Protein AF-A0A8D8KM81-F1 (afdb_monomer)

Mean predicted aligned error: 7.76 Å

Structure (mmCIF, N/CA/C/O backbone):
data_AF-A0A8D8KM81-F1
#
_entry.id   AF-A0A8D8KM81-F1
#
loop_
_atom_site.group_PDB
_atom_site.id
_atom_site.type_symbol
_atom_site.label_atom_id
_atom_site.label_alt_id
_atom_site.label_comp_id
_atom_site.label_asym_id
_atom_site.label_entity_id
_atom_site.label_seq_id
_atom_site.pdbx_PDB_ins_code
_atom_site.Cartn_x
_atom_site.Cartn_y
_atom_site.Cartn_z
_atom_site.occupancy
_atom_site.B_iso_or_equiv
_atom_site.auth_seq_id
_atom_site.auth_comp_id
_atom_site.auth_asym_id
_atom_site.auth_atom_id
_atom_site.pdbx_PDB_model_num
ATOM 1 N N . LEU A 1 1 ? -0.948 5.692 5.728 1.00 90.38 1 LEU A N 1
ATOM 2 C CA . LEU A 1 1 ? -1.398 6.519 4.587 1.00 90.38 1 LEU A CA 1
ATOM 3 C C . LEU A 1 1 ? -0.299 7.465 4.118 1.00 90.38 1 LEU A C 1
ATOM 5 O O . LEU A 1 1 ? 0.232 7.207 3.053 1.00 90.38 1 LEU A O 1
ATOM 9 N N . LEU A 1 2 ? 0.111 8.465 4.914 1.00 93.81 2 LEU A N 1
ATOM 10 C CA . LEU A 1 2 ? 1.137 9.444 4.509 1.00 93.81 2 LEU A CA 1
ATOM 11 C C . LEU A 1 2 ? 2.434 8.795 4.001 1.00 93.81 2 LEU A C 1
ATOM 13 O O . LEU A 1 2 ? 2.865 9.081 2.894 1.00 93.81 2 LEU A O 1
ATOM 17 N N . LEU A 1 3 ? 3.004 7.860 4.769 1.00 92.62 3 LEU A N 1
ATOM 18 C CA . LEU A 1 3 ? 4.201 7.124 4.347 1.00 92.62 3 LEU A CA 1
ATOM 19 C C . LEU A 1 3 ? 3.994 6.374 3.023 1.00 92.62 3 LEU A C 1
ATOM 21 O O . LEU A 1 3 ? 4.859 6.405 2.161 1.00 92.62 3 LEU A O 1
ATOM 25 N N . GLY A 1 4 ? 2.829 5.749 2.839 1.00 92.19 4 GLY A N 1
ATOM 26 C CA . GLY A 1 4 ? 2.498 5.053 1.597 1.00 92.19 4 GLY A CA 1
ATOM 27 C C . GLY A 1 4 ? 2.343 6.003 0.406 1.00 92.19 4 GLY A C 1
ATOM 28 O O . GLY A 1 4 ? 2.796 5.678 -0.683 1.00 92.19 4 GLY A O 1
ATOM 29 N N . ALA A 1 5 ? 1.787 7.200 0.618 1.00 93.69 5 ALA A N 1
ATOM 30 C CA . ALA A 1 5 ? 1.703 8.237 -0.408 1.00 93.69 5 ALA A CA 1
ATOM 31 C C . ALA A 1 5 ? 3.091 8.778 -0.792 1.00 93.69 5 ALA A C 1
ATOM 33 O O . ALA A 1 5 ? 3.371 8.946 -1.974 1.00 93.69 5 ALA A O 1
ATOM 34 N N . ILE A 1 6 ? 3.980 8.984 0.187 1.00 94.81 6 ILE A N 1
ATOM 35 C CA . ILE A 1 6 ? 5.376 9.379 -0.061 1.00 94.81 6 ILE A CA 1
ATOM 36 C C . ILE A 1 6 ? 6.101 8.292 -0.865 1.00 94.81 6 ILE A C 1
ATOM 38 O O . ILE A 1 6 ? 6.744 8.601 -1.862 1.00 94.81 6 ILE A O 1
ATOM 42 N N . VAL A 1 7 ? 5.960 7.019 -0.482 1.00 92.94 7 VAL A N 1
ATOM 43 C CA . VAL A 1 7 ? 6.537 5.890 -1.231 1.00 92.94 7 VAL A CA 1
ATOM 44 C C . VAL A 1 7 ? 5.973 5.823 -2.651 1.00 92.94 7 VAL A C 1
ATOM 46 O O . VAL A 1 7 ? 6.740 5.671 -3.596 1.00 92.94 7 VAL A O 1
ATOM 49 N N . GLY A 1 8 ? 4.662 6.007 -2.825 1.00 91.81 8 GLY A N 1
ATOM 50 C CA . GLY A 1 8 ? 4.038 6.086 -4.147 1.00 91.81 8 GLY A CA 1
ATOM 51 C C . GLY A 1 8 ? 4.607 7.226 -4.998 1.00 91.81 8 GLY A C 1
ATOM 52 O O . GLY A 1 8 ? 4.953 7.015 -6.155 1.00 91.81 8 GLY A O 1
ATOM 53 N N . ALA A 1 9 ? 4.799 8.414 -4.421 1.00 91.50 9 ALA A N 1
ATOM 54 C CA . ALA A 1 9 ? 5.424 9.538 -5.118 1.00 91.50 9 ALA A CA 1
ATOM 55 C C . ALA A 1 9 ? 6.878 9.237 -5.525 1.00 91.50 9 ALA A C 1
ATOM 57 O O . ALA A 1 9 ? 7.289 9.577 -6.632 1.00 91.50 9 ALA A O 1
ATOM 58 N N . ILE A 1 10 ? 7.643 8.54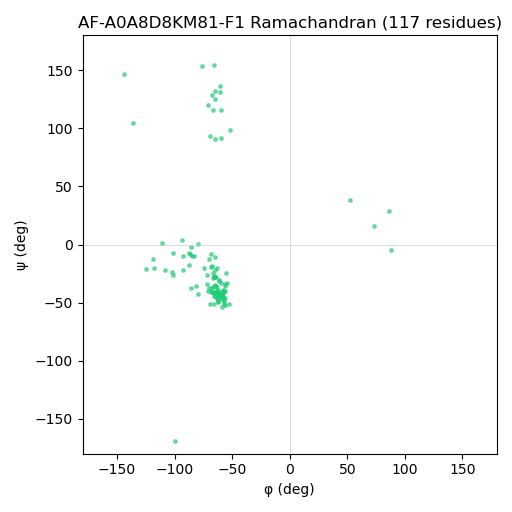6 -4.672 1.00 91.56 10 ILE A N 1
ATOM 59 C CA . ILE A 1 10 ? 9.007 8.095 -4.994 1.00 91.56 10 ILE A CA 1
ATOM 60 C C . ILE A 1 10 ? 8.995 7.102 -6.167 1.00 91.56 10 ILE A C 1
ATOM 62 O O . ILE A 1 10 ? 9.882 7.154 -7.015 1.00 91.56 10 ILE A O 1
ATOM 66 N N . MET A 1 11 ? 7.982 6.237 -6.268 1.00 88.56 11 MET A N 1
ATOM 67 C CA . MET A 1 11 ? 7.852 5.268 -7.367 1.00 88.56 11 MET A CA 1
ATOM 68 C C . MET A 1 11 ? 7.587 5.897 -8.740 1.00 88.56 11 MET A C 1
ATOM 70 O O . MET A 1 11 ? 7.835 5.259 -9.760 1.00 88.56 11 MET A O 1
ATOM 74 N N . LEU A 1 12 ? 7.133 7.149 -8.781 1.00 88.56 12 LEU A N 1
ATOM 75 C CA . LEU A 1 12 ? 6.971 7.924 -10.014 1.00 88.56 12 LEU A CA 1
ATOM 76 C C . LEU A 1 12 ? 8.261 8.629 -10.455 1.00 88.56 12 LEU A C 1
ATOM 78 O O . LEU A 1 12 ? 8.307 9.176 -11.556 1.00 88.56 12 LEU A O 1
ATOM 82 N N . ALA A 1 13 ? 9.305 8.644 -9.621 1.00 88.44 13 ALA A N 1
ATOM 83 C CA . ALA A 1 13 ? 10.544 9.327 -9.956 1.00 88.44 13 ALA A CA 1
ATOM 84 C C . ALA A 1 13 ? 11.228 8.653 -11.165 1.00 88.44 13 ALA A C 1
ATOM 86 O O . ALA A 1 13 ? 11.426 7.434 -11.158 1.00 88.44 13 ALA A O 1
ATOM 87 N N . PRO A 1 14 ? 11.663 9.424 -12.181 1.00 82.50 14 PRO A N 1
ATOM 88 C CA . PRO A 1 14 ? 12.247 8.865 -13.402 1.00 82.50 14 PRO A CA 1
ATOM 89 C C . PRO A 1 14 ? 13.525 8.060 -13.127 1.00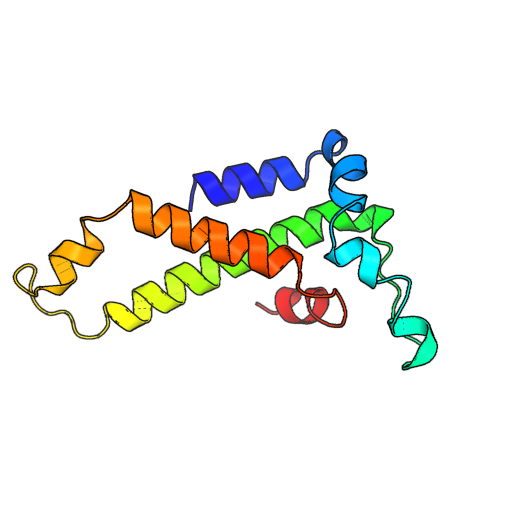 82.50 14 PRO A C 1
ATOM 91 O O . PRO A 1 14 ? 13.764 7.046 -13.770 1.00 82.50 14 PRO A O 1
ATOM 94 N N . GLY A 1 15 ? 14.300 8.438 -12.103 1.00 83.44 15 GLY A N 1
ATOM 95 C CA . GLY A 1 15 ? 15.515 7.717 -11.703 1.00 83.44 15 GLY A CA 1
ATOM 96 C C . GLY A 1 15 ? 15.283 6.324 -11.101 1.00 83.44 15 GLY A C 1
ATOM 97 O O . GLY A 1 15 ? 16.251 5.603 -10.874 1.00 83.44 15 GLY A O 1
ATOM 98 N N . LEU A 1 16 ? 14.033 5.931 -10.825 1.00 83.56 16 LEU A N 1
ATOM 99 C CA . LEU A 1 16 ? 13.707 4.614 -10.270 1.00 83.56 16 LEU A CA 1
ATOM 100 C C . LEU A 1 16 ? 13.188 3.627 -11.328 1.00 83.56 16 LEU A C 1
ATOM 102 O O . LEU A 1 16 ? 13.035 2.443 -11.032 1.00 83.56 16 LEU A O 1
ATOM 106 N N . GLN A 1 17 ? 12.952 4.077 -12.563 1.00 81.38 17 GLN A N 1
ATOM 107 C CA . GLN A 1 17 ? 12.365 3.249 -13.623 1.00 81.38 17 GLN A CA 1
ATOM 108 C C . GLN A 1 17 ? 13.214 2.004 -13.927 1.00 81.38 17 GLN A C 1
ATOM 110 O O . GLN A 1 17 ? 12.675 0.900 -13.951 1.00 81.38 17 GLN A O 1
ATOM 115 N N . ASP A 1 18 ? 14.540 2.141 -14.019 1.00 81.25 18 ASP A N 1
ATOM 116 C CA . ASP A 1 18 ? 15.459 1.021 -14.293 1.00 81.25 18 ASP A CA 1
ATOM 117 C C . ASP A 1 18 ? 15.486 -0.044 -13.183 1.00 81.25 18 ASP A C 1
ATOM 119 O O . ASP A 1 18 ? 15.793 -1.220 -13.420 1.00 81.25 18 ASP A O 1
ATOM 123 N N . PHE A 1 19 ? 15.208 0.357 -11.939 1.00 80.81 19 PHE A N 1
ATOM 124 C CA . PHE A 1 19 ? 15.071 -0.566 -10.811 1.00 80.81 19 PHE A CA 1
ATOM 125 C C . PHE A 1 19 ? 13.700 -1.229 -10.811 1.00 80.81 19 PHE A C 1
ATOM 127 O O . PHE A 1 19 ? 13.604 -2.440 -10.610 1.00 80.81 19 PHE A O 1
ATOM 134 N N . LEU A 1 20 ? 12.650 -0.454 -11.077 1.00 79.50 20 LEU A N 1
ATOM 135 C CA . LEU A 1 20 ? 11.284 -0.955 -11.124 1.00 79.50 20 LEU A CA 1
ATOM 136 C C . LEU A 1 20 ? 11.064 -1.926 -12.283 1.00 79.50 20 LEU A C 1
ATOM 138 O O . LEU A 1 20 ? 10.274 -2.840 -12.132 1.00 79.50 20 LEU A O 1
ATOM 142 N N . GLN A 1 21 ? 11.779 -1.823 -13.401 1.00 77.69 21 GLN A N 1
ATOM 143 C CA . GLN A 1 21 ? 11.667 -2.803 -14.492 1.00 77.69 21 GLN A CA 1
ATOM 144 C C . GLN A 1 21 ? 12.108 -4.223 -14.090 1.00 77.69 21 GLN A C 1
ATOM 146 O O . GLN A 1 21 ? 11.716 -5.197 -14.725 1.00 77.69 21 GLN A O 1
ATOM 151 N N . LYS A 1 22 ? 12.898 -4.373 -13.018 1.00 80.25 22 LYS A N 1
ATOM 152 C CA . LYS A 1 22 ? 13.408 -5.677 -12.553 1.00 80.25 22 LYS A CA 1
ATOM 153 C C . LYS A 1 22 ? 12.444 -6.426 -11.628 1.00 80.25 22 LYS A C 1
ATOM 155 O O . LYS A 1 22 ? 12.758 -7.520 -11.165 1.00 80.25 22 LYS A O 1
ATOM 160 N N . VAL A 1 23 ? 11.294 -5.841 -11.308 1.00 80.06 23 VAL A N 1
ATOM 161 C CA . VAL A 1 23 ? 10.313 -6.423 -10.381 1.00 80.06 23 VAL A CA 1
ATOM 162 C C . VAL A 1 23 ? 9.506 -7.563 -11.025 1.00 80.06 23 VAL A C 1
ATOM 164 O O . VAL A 1 23 ? 9.295 -7.575 -12.242 1.00 80.06 23 VAL A O 1
ATOM 167 N N . PRO A 1 24 ? 8.990 -8.509 -10.217 1.00 74.50 24 PRO A N 1
ATOM 168 C CA . PRO A 1 24 ? 8.336 -9.718 -10.722 1.00 74.50 24 PRO A CA 1
ATOM 169 C C . PRO A 1 24 ? 7.109 -9.465 -11.612 1.00 74.50 24 PRO A C 1
ATOM 171 O O . PRO A 1 24 ? 6.907 -10.211 -12.569 1.00 74.50 24 PRO A O 1
ATOM 174 N N . PHE A 1 25 ? 6.322 -8.407 -11.373 1.00 74.62 25 PHE A N 1
ATOM 175 C CA . PHE A 1 25 ? 5.175 -8.096 -12.238 1.00 74.62 25 PHE A CA 1
ATOM 176 C C . PHE A 1 25 ? 5.573 -7.681 -13.662 1.00 74.62 25 PHE A C 1
ATOM 178 O O . PHE A 1 25 ? 4.772 -7.836 -14.575 1.00 74.62 25 PHE A O 1
ATOM 185 N N . CYS A 1 26 ? 6.789 -7.164 -13.860 1.00 74.19 26 CYS A N 1
ATOM 186 C CA . CYS A 1 26 ? 7.304 -6.774 -1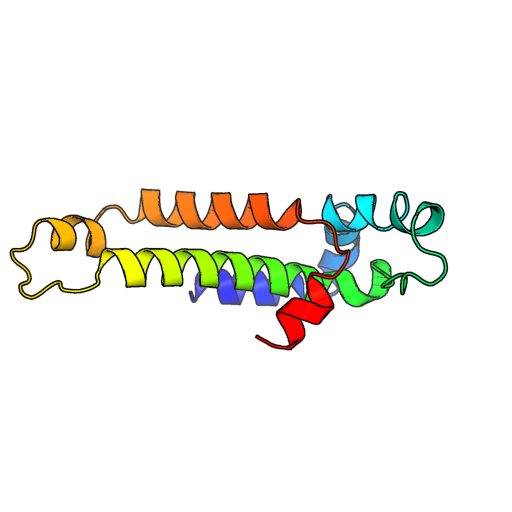5.171 1.00 74.19 26 CYS A CA 1
ATOM 187 C C . CYS A 1 26 ? 7.933 -7.972 -15.899 1.00 74.19 26 CYS A C 1
ATOM 189 O O . CYS A 1 26 ? 7.752 -8.140 -17.102 1.00 74.19 26 CYS A O 1
ATOM 191 N N . ALA A 1 27 ? 8.609 -8.852 -15.151 1.00 67.69 27 ALA A N 1
ATOM 192 C CA . ALA A 1 27 ? 9.248 -10.057 -15.680 1.00 67.69 27 ALA A CA 1
ATOM 193 C C . ALA A 1 27 ? 8.251 -11.091 -16.238 1.00 67.69 27 ALA A C 1
ATOM 195 O O . ALA A 1 27 ? 8.601 -11.856 -17.133 1.00 67.69 27 ALA A O 1
ATOM 196 N N . ASN A 1 28 ? 7.020 -11.123 -15.715 1.00 59.22 28 ASN A N 1
ATOM 197 C CA . ASN A 1 28 ? 6.007 -12.108 -16.106 1.00 59.22 28 ASN A CA 1
ATOM 198 C C . ASN A 1 28 ? 5.083 -11.633 -17.249 1.00 59.22 28 ASN A C 1
ATOM 200 O O . ASN A 1 28 ? 4.323 -12.429 -17.805 1.00 59.22 28 ASN A O 1
ATOM 204 N N . SER A 1 29 ? 5.151 -10.348 -17.621 1.00 55.16 29 SER A N 1
ATOM 205 C CA . SER A 1 29 ? 4.374 -9.774 -18.731 1.00 55.16 29 SER A CA 1
ATOM 206 C C . SER A 1 29 ? 4.877 -10.234 -20.102 1.00 55.16 29 SER A C 1
ATOM 208 O O . SER A 1 29 ? 4.101 -10.303 -21.051 1.00 55.16 29 SER A O 1
ATOM 210 N N . THR A 1 30 ? 6.157 -10.599 -20.211 1.00 51.12 30 THR A N 1
ATOM 211 C CA . THR A 1 30 ? 6.807 -10.942 -21.486 1.00 51.12 30 THR A CA 1
ATOM 212 C C . THR A 1 30 ? 6.662 -12.414 -21.881 1.00 51.12 30 THR A C 1
ATOM 214 O O . THR A 1 30 ? 6.878 -12.756 -23.039 1.00 51.12 30 THR A O 1
ATOM 217 N N . SER A 1 31 ? 6.312 -13.303 -20.948 1.00 49.06 31 SER A N 1
ATOM 218 C CA . SER A 1 31 ? 6.522 -14.753 -21.112 1.00 49.06 31 SER A CA 1
ATOM 219 C C . SER A 1 31 ? 5.261 -15.619 -21.088 1.00 49.06 31 SER A C 1
ATOM 221 O O . SER A 1 31 ? 5.340 -16.771 -21.505 1.00 49.06 31 SER A O 1
ATOM 223 N N . THR A 1 32 ? 4.093 -15.102 -20.685 1.00 46.88 32 THR A N 1
ATOM 224 C CA . THR A 1 32 ? 2.887 -15.955 -20.550 1.00 46.88 32 THR A CA 1
ATOM 225 C C . THR A 1 32 ? 1.668 -15.475 -21.345 1.00 46.88 32 THR A C 1
ATOM 227 O O . THR A 1 32 ? 0.798 -16.276 -21.680 1.00 46.88 32 THR A O 1
ATOM 230 N N . ALA A 1 33 ? 1.602 -14.192 -21.715 1.00 47.47 33 ALA A N 1
ATOM 231 C CA . ALA A 1 33 ? 0.443 -13.635 -22.420 1.00 47.47 33 ALA A CA 1
ATOM 232 C C . ALA A 1 33 ? 0.455 -13.925 -23.935 1.00 47.47 33 ALA A C 1
ATOM 234 O O . ALA A 1 33 ? -0.583 -14.245 -24.508 1.00 47.47 33 ALA A O 1
ATOM 235 N N . GLY A 1 34 ? 1.638 -13.938 -24.563 1.00 44.66 34 GLY A N 1
ATOM 236 C CA . GLY A 1 34 ? 1.781 -14.169 -26.007 1.00 44.66 34 GLY A CA 1
ATOM 237 C C . GLY A 1 34 ? 1.469 -15.594 -26.484 1.00 44.66 34 GLY A C 1
ATOM 238 O O . GLY A 1 34 ? 1.344 -15.808 -27.686 1.00 44.66 34 GLY A O 1
ATOM 239 N N . HIS A 1 35 ? 1.335 -16.571 -25.577 1.00 45.50 35 HIS A N 1
ATOM 240 C CA . HIS A 1 35 ? 1.030 -17.959 -25.951 1.00 45.50 35 HIS A CA 1
ATOM 241 C C . HIS A 1 35 ? -0.438 -18.355 -25.732 1.00 45.50 35 HIS A C 1
ATOM 243 O O . HIS A 1 35 ? -0.920 -19.272 -26.391 1.00 45.50 35 HIS A O 1
ATOM 249 N N . LEU A 1 36 ? -1.162 -17.671 -24.839 1.00 51.78 36 LEU A N 1
ATOM 250 C CA . LEU A 1 36 ? -2.535 -18.043 -24.475 1.00 51.78 36 LEU A CA 1
ATOM 251 C C . LEU A 1 36 ? -3.598 -17.086 -25.026 1.00 51.78 36 LEU A C 1
ATOM 253 O O . LEU A 1 36 ? -4.748 -17.497 -25.167 1.00 51.78 36 LEU A O 1
ATOM 257 N N . ILE A 1 37 ? -3.243 -15.837 -25.356 1.00 52.56 37 ILE A N 1
ATOM 258 C CA . ILE A 1 37 ? -4.188 -14.853 -25.897 1.00 52.56 37 ILE A CA 1
ATOM 259 C C . ILE A 1 37 ? -3.528 -14.109 -27.069 1.00 52.56 37 ILE A C 1
ATOM 261 O O . ILE A 1 37 ? -2.697 -13.227 -26.844 1.00 52.56 37 ILE A O 1
ATOM 265 N N . PRO A 1 38 ? -3.887 -14.416 -28.331 1.00 41.66 38 PRO A N 1
ATOM 266 C CA . PRO A 1 38 ? -3.531 -13.537 -29.434 1.00 41.66 38 PRO A CA 1
ATOM 267 C C . PRO A 1 38 ? -4.282 -12.216 -29.200 1.00 41.66 38 PRO A C 1
ATOM 269 O O . PRO A 1 38 ? -5.500 -12.237 -29.028 1.00 41.66 38 PRO A O 1
ATOM 272 N N . ASN A 1 39 ? -3.560 -11.091 -29.165 1.00 46.19 39 ASN A N 1
ATOM 273 C CA . ASN A 1 39 ? -4.033 -9.735 -28.814 1.00 46.19 39 ASN A CA 1
ATOM 274 C C . ASN A 1 39 ? -4.046 -9.362 -27.317 1.00 46.19 39 ASN A C 1
ATOM 276 O O . ASN A 1 39 ? -4.854 -8.533 -26.906 1.00 46.19 39 ASN A O 1
ATOM 280 N N . SER A 1 40 ? -3.167 -9.917 -26.476 1.00 47.72 40 SER A N 1
ATOM 281 C CA . SER A 1 40 ? -2.911 -9.268 -25.184 1.00 47.72 40 SER A CA 1
ATOM 282 C C . SER A 1 40 ? -2.216 -7.929 -25.431 1.00 47.72 40 SER A C 1
ATOM 284 O O . SER A 1 40 ? -1.092 -7.933 -25.934 1.00 47.72 40 SER A O 1
ATOM 286 N N . ASP A 1 41 ? -2.865 -6.817 -25.081 1.00 48.06 41 ASP A N 1
ATOM 287 C CA . ASP A 1 41 ? -2.241 -5.496 -25.009 1.00 48.06 41 ASP A CA 1
ATOM 288 C C . ASP A 1 41 ? -0.988 -5.603 -24.135 1.00 48.06 41 ASP A C 1
ATOM 290 O O . ASP A 1 41 ? -1.049 -5.663 -22.904 1.00 48.06 41 ASP A O 1
ATOM 294 N N . THR A 1 42 ? 0.168 -5.724 -24.781 1.00 52.22 42 THR A N 1
ATOM 295 C CA . THR A 1 42 ? 1.460 -5.741 -24.114 1.00 52.22 42 THR A CA 1
ATOM 296 C C . THR A 1 42 ? 1.671 -4.340 -23.574 1.00 52.22 42 THR A C 1
ATOM 298 O O . THR A 1 42 ? 2.118 -3.454 -24.298 1.00 52.22 42 THR A O 1
ATOM 301 N N . ILE A 1 43 ? 1.289 -4.106 -22.317 1.00 55.56 43 ILE A N 1
ATOM 302 C CA . ILE A 1 43 ? 1.621 -2.853 -21.647 1.00 55.56 43 ILE A CA 1
ATOM 303 C C . ILE A 1 43 ? 3.143 -2.770 -21.634 1.00 55.56 43 ILE A C 1
ATOM 305 O O . ILE A 1 43 ? 3.805 -3.608 -21.015 1.00 55.56 43 ILE A O 1
ATOM 309 N N . ASP A 1 44 ? 3.683 -1.766 -22.326 1.00 61.59 44 ASP A N 1
ATOM 310 C CA . ASP A 1 44 ? 5.104 -1.448 -22.324 1.00 61.59 44 ASP A CA 1
ATOM 311 C C . ASP A 1 44 ? 5.527 -1.128 -20.894 1.00 61.59 44 ASP A C 1
ATOM 313 O O . ASP A 1 44 ? 5.448 0.009 -20.413 1.00 61.59 44 ASP A O 1
ATOM 317 N N . CYS A 1 45 ? 5.978 -2.167 -20.189 1.00 69.19 45 CYS A N 1
ATOM 318 C CA . CYS A 1 45 ? 6.425 -2.050 -18.814 1.00 69.19 45 CYS A CA 1
ATOM 319 C C . CYS A 1 45 ? 7.511 -0.970 -18.710 1.00 69.19 45 CYS A C 1
ATOM 321 O O . CYS A 1 45 ? 7.524 -0.205 -17.756 1.00 69.19 45 CYS A O 1
ATOM 323 N N . SER A 1 46 ? 8.338 -0.800 -19.747 1.00 66.00 46 SER A N 1
ATOM 324 C CA . SER A 1 46 ? 9.362 0.245 -19.800 1.00 66.00 46 SER A CA 1
ATOM 325 C C . SER A 1 46 ? 8.823 1.670 -19.614 1.00 66.00 46 SER A C 1
ATOM 327 O O . SER A 1 46 ? 9.522 2.492 -19.025 1.00 66.00 46 SER A O 1
ATOM 329 N N . SER A 1 47 ? 7.611 1.977 -20.083 1.00 66.56 47 SER A N 1
ATOM 330 C CA . SER A 1 47 ? 7.047 3.335 -20.036 1.00 66.56 47 SER A CA 1
ATOM 331 C C . SER A 1 47 ? 6.039 3.536 -18.902 1.00 66.56 47 SER A C 1
ATOM 333 O O . SER A 1 47 ? 5.888 4.657 -18.419 1.00 66.56 47 SER A O 1
ATOM 335 N N . ALA A 1 48 ? 5.375 2.472 -18.437 1.00 73.94 48 ALA A N 1
ATOM 336 C CA . ALA A 1 48 ? 4.288 2.563 -17.454 1.00 73.94 48 ALA A CA 1
ATOM 337 C C . ALA A 1 48 ? 4.618 1.996 -16.057 1.00 73.94 48 ALA A C 1
ATOM 339 O O . ALA A 1 48 ? 3.766 2.046 -15.166 1.00 73.94 48 ALA A O 1
ATOM 340 N N . VAL A 1 49 ? 5.838 1.490 -15.818 1.00 84.19 49 VAL A N 1
ATOM 341 C CA . VAL A 1 49 ? 6.192 0.791 -14.563 1.00 84.19 49 VAL A CA 1
ATOM 342 C C . VAL A 1 49 ? 5.939 1.615 -13.295 1.00 84.19 49 VAL A C 1
ATOM 344 O O . VAL A 1 49 ? 5.524 1.061 -12.279 1.00 84.19 49 VAL A O 1
ATOM 347 N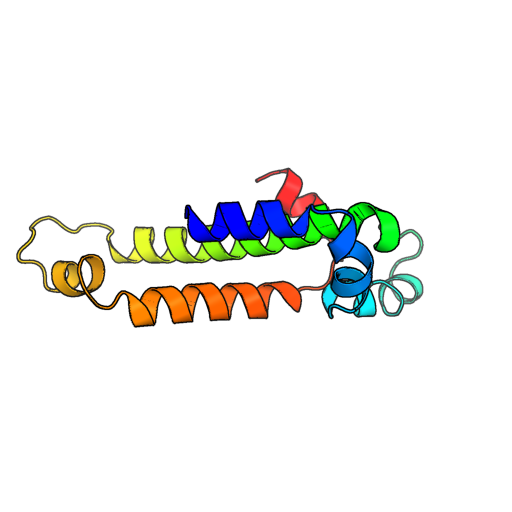 N . GLY A 1 50 ? 6.151 2.935 -13.345 1.00 84.94 50 GLY A N 1
ATOM 348 C CA . GLY A 1 50 ? 5.969 3.824 -12.193 1.00 84.94 50 GLY A CA 1
ATOM 349 C C . GLY A 1 50 ? 4.508 3.906 -11.750 1.00 84.94 50 GLY A C 1
ATOM 350 O O . GLY A 1 50 ? 4.195 3.638 -10.591 1.00 84.94 50 GLY A O 1
ATOM 351 N N . TYR A 1 51 ? 3.596 4.186 -12.686 1.00 86.50 51 TYR A N 1
ATOM 352 C CA . TYR A 1 51 ? 2.150 4.180 -12.426 1.00 86.50 51 TYR A CA 1
ATOM 353 C C . TYR A 1 51 ? 1.686 2.825 -11.904 1.00 86.50 51 TYR A C 1
ATOM 355 O O . TYR A 1 51 ? 0.904 2.733 -10.956 1.00 86.50 51 TYR A O 1
ATOM 363 N N . LEU A 1 52 ? 2.238 1.767 -12.485 1.00 86.12 52 LEU A N 1
ATOM 364 C CA . LEU A 1 52 ? 1.841 0.419 -12.162 1.00 86.12 52 LEU A CA 1
ATOM 365 C C . LEU A 1 52 ? 2.303 -0.042 -10.769 1.00 86.12 52 LEU A C 1
ATOM 367 O O . LEU A 1 52 ? 1.592 -0.773 -10.068 1.00 86.12 52 LEU A O 1
ATOM 371 N N . ALA A 1 53 ? 3.473 0.428 -10.343 1.00 89.19 53 ALA A N 1
ATOM 372 C CA . ALA A 1 53 ? 3.975 0.249 -8.989 1.00 89.19 53 ALA A CA 1
ATOM 373 C C . ALA A 1 53 ? 3.120 1.027 -7.973 1.00 89.19 53 ALA A C 1
ATOM 375 O O . ALA A 1 53 ? 2.766 0.485 -6.923 1.00 89.19 53 ALA A O 1
ATOM 376 N N . VAL A 1 54 ? 2.700 2.253 -8.309 1.00 92.25 54 VAL A N 1
ATOM 377 C CA . VAL A 1 54 ? 1.795 3.051 -7.463 1.00 92.25 54 VAL A CA 1
ATOM 378 C C . VAL A 1 54 ? 0.456 2.347 -7.261 1.00 92.25 54 VAL A C 1
ATOM 380 O O . VAL A 1 54 ? -0.007 2.261 -6.124 1.00 92.25 54 VAL A O 1
ATOM 383 N N . TYR A 1 55 ? -0.140 1.773 -8.311 1.00 91.62 55 TYR A N 1
ATOM 384 C CA . TYR A 1 55 ? -1.388 1.008 -8.193 1.00 91.62 55 TYR A CA 1
ATOM 385 C C . TYR A 1 55 ? -1.281 -0.140 -7.185 1.00 91.62 55 TYR A C 1
ATOM 387 O O . TYR A 1 55 ? -2.183 -0.325 -6.374 1.00 91.62 55 TYR A O 1
ATOM 395 N N . ARG A 1 56 ? -0.151 -0.851 -7.142 1.00 91.31 56 ARG A N 1
ATOM 396 C CA . ARG A 1 56 ? 0.082 -1.949 -6.185 1.00 91.31 56 ARG A CA 1
ATOM 397 C C . ARG A 1 56 ? 0.250 -1.460 -4.743 1.00 91.31 56 ARG A C 1
ATOM 399 O O . ARG A 1 56 ? -0.272 -2.087 -3.821 1.00 91.31 56 ARG A O 1
ATOM 406 N N . ILE A 1 57 ? 0.912 -0.321 -4.531 1.00 93.75 57 ILE A N 1
ATOM 407 C CA . ILE A 1 57 ? 1.000 0.312 -3.202 1.00 93.75 57 ILE A CA 1
ATOM 408 C C . ILE A 1 57 ? -0.380 0.783 -2.731 1.00 93.75 57 ILE A C 1
ATOM 410 O O . ILE A 1 57 ? -0.763 0.541 -1.583 1.00 93.75 57 ILE A O 1
ATOM 414 N N . CYS A 1 58 ? -1.150 1.417 -3.615 1.00 94.00 58 CYS A N 1
ATOM 415 C CA . CYS A 1 58 ? -2.510 1.863 -3.324 1.00 94.00 58 CYS A CA 1
ATOM 416 C C . CYS A 1 58 ? -3.447 0.683 -3.042 1.00 94.00 58 CYS A C 1
ATOM 418 O O . CYS A 1 58 ? -4.211 0.740 -2.080 1.00 94.00 58 CYS A O 1
ATOM 420 N N . PHE A 1 59 ? -3.334 -0.405 -3.806 1.00 94.38 59 PHE A N 1
ATOM 421 C CA . PHE A 1 59 ? -4.045 -1.659 -3.564 1.00 94.38 59 PHE A CA 1
ATOM 422 C C . PHE A 1 59 ? -3.754 -2.208 -2.166 1.00 94.38 59 PHE A C 1
ATOM 424 O O . PHE A 1 59 ? -4.680 -2.477 -1.403 1.00 94.38 59 PHE A O 1
ATOM 431 N N . ALA A 1 60 ? -2.482 -2.282 -1.767 1.00 95.56 60 ALA A N 1
ATOM 432 C CA . ALA A 1 60 ? -2.110 -2.777 -0.445 1.00 95.56 60 ALA A CA 1
ATOM 433 C C . ALA A 1 60 ? -2.687 -1.930 0.699 1.00 95.56 60 ALA A C 1
ATOM 435 O O . ALA A 1 60 ? -3.184 -2.467 1.694 1.00 95.56 60 ALA A O 1
ATOM 436 N N . LEU A 1 61 ? -2.666 -0.602 0.550 1.00 95.81 61 LEU A N 1
ATOM 437 C CA . LEU A 1 61 ? -3.293 0.310 1.507 1.00 95.81 61 LEU A CA 1
ATOM 438 C C . LEU A 1 61 ? -4.812 0.123 1.544 1.00 95.81 61 LEU A C 1
ATOM 440 O O . LEU A 1 61 ? -5.376 0.053 2.635 1.00 95.81 61 LEU A O 1
ATOM 444 N N . CYS A 1 62 ? -5.459 0.010 0.382 1.00 95.44 62 CYS A N 1
ATOM 445 C CA . CYS A 1 62 ? -6.894 -0.234 0.266 1.00 95.44 62 CYS A CA 1
ATOM 446 C C . CYS A 1 62 ? -7.291 -1.523 0.998 1.00 95.44 62 CYS A C 1
ATOM 448 O O . CYS A 1 62 ? -8.141 -1.478 1.886 1.00 95.44 62 CYS A O 1
ATOM 450 N N . CYS A 1 63 ? -6.610 -2.641 0.727 1.00 95.50 63 CYS A N 1
ATOM 451 C CA . CYS A 1 63 ? -6.849 -3.917 1.404 1.00 95.50 63 CYS A CA 1
ATOM 452 C C . CYS A 1 63 ? -6.673 -3.814 2.922 1.00 95.50 63 CYS A C 1
ATOM 454 O O . CYS A 1 63 ? -7.514 -4.307 3.674 1.00 95.50 63 CYS A O 1
ATOM 456 N N . PHE A 1 64 ? -5.609 -3.154 3.390 1.00 96.00 64 PHE A N 1
ATOM 457 C CA . PHE A 1 64 ? -5.376 -2.972 4.821 1.00 96.00 64 PHE A CA 1
ATOM 458 C C . PHE A 1 64 ? -6.490 -2.155 5.485 1.00 96.00 64 PHE A C 1
ATOM 460 O O . PHE A 1 64 ? -7.021 -2.569 6.516 1.00 96.00 64 PHE A O 1
ATOM 467 N N . PHE A 1 65 ? -6.870 -1.015 4.903 1.00 95.69 65 PHE A N 1
ATOM 468 C CA . PHE A 1 65 ? -7.925 -0.169 5.462 1.00 95.69 65 PHE A CA 1
ATOM 469 C C . PHE A 1 65 ? -9.301 -0.826 5.381 1.00 95.69 65 PHE A C 1
ATOM 471 O O . PHE A 1 65 ? -10.064 -0.710 6.337 1.00 95.69 65 PHE A O 1
ATOM 478 N N . ALA A 1 66 ? -9.604 -1.558 4.308 1.00 96.00 66 ALA A N 1
ATOM 479 C CA . ALA A 1 66 ? -10.842 -2.319 4.179 1.00 96.00 66 ALA A CA 1
ATOM 480 C C . ALA A 1 66 ? -10.933 -3.423 5.241 1.00 96.00 66 ALA A C 1
ATOM 482 O O . ALA A 1 66 ? -11.943 -3.529 5.935 1.00 96.00 66 ALA A O 1
ATOM 483 N N . LEU A 1 67 ? -9.855 -4.189 5.445 1.00 95.00 67 LEU A N 1
ATOM 484 C CA . LEU A 1 67 ? -9.777 -5.185 6.515 1.00 95.00 67 LEU A CA 1
ATOM 485 C C . LEU A 1 67 ? -9.998 -4.537 7.887 1.00 95.00 67 LEU A C 1
ATOM 487 O O . LEU A 1 67 ? -10.801 -5.023 8.683 1.00 95.00 67 LEU A O 1
ATOM 491 N N . TRP A 1 68 ? -9.318 -3.422 8.162 1.00 93.56 68 TRP A N 1
ATOM 492 C CA . TRP A 1 68 ? -9.461 -2.720 9.437 1.00 93.56 68 TRP A CA 1
ATOM 493 C C . TRP A 1 68 ? -10.863 -2.138 9.634 1.00 93.56 68 TRP A C 1
ATOM 495 O O . TRP A 1 68 ? -11.380 -2.168 10.750 1.00 93.56 68 TRP A O 1
ATOM 505 N N . ALA A 1 69 ? -11.498 -1.661 8.562 1.00 94.81 69 ALA A N 1
ATOM 506 C CA . ALA A 1 69 ? -12.877 -1.195 8.586 1.00 94.81 69 ALA A CA 1
ATOM 507 C C . ALA A 1 69 ? -13.830 -2.333 8.968 1.00 94.81 69 ALA A C 1
ATOM 509 O O . ALA A 1 69 ? -14.619 -2.162 9.894 1.00 94.81 69 ALA A O 1
ATOM 510 N N . VAL A 1 70 ? -13.700 -3.508 8.338 1.00 95.38 70 VAL A N 1
ATOM 511 C CA . VAL A 1 70 ? -14.516 -4.698 8.645 1.00 95.38 70 VAL A CA 1
ATOM 512 C C . VAL A 1 70 ? -14.327 -5.148 10.097 1.00 95.38 70 VAL A C 1
ATOM 514 O O . VAL A 1 70 ? -15.310 -5.396 10.795 1.00 95.38 70 VAL A O 1
ATOM 517 N N . LEU A 1 71 ? -13.088 -5.194 10.598 1.00 92.00 71 LEU A N 1
ATOM 518 C CA . LEU A 1 71 ? -12.799 -5.584 11.987 1.00 92.00 71 LEU A CA 1
ATOM 519 C C . LEU A 1 71 ? -13.439 -4.642 13.026 1.00 92.00 71 LEU A C 1
ATOM 521 O O . LEU A 1 71 ? -13.804 -5.079 14.125 1.00 92.00 71 LEU A O 1
ATOM 525 N N . MET A 1 72 ? -13.594 -3.362 12.681 1.00 92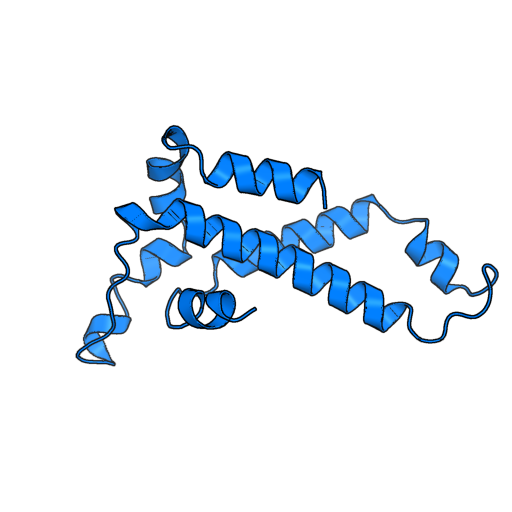.06 72 MET A N 1
ATOM 526 C CA . MET A 1 72 ? -14.147 -2.329 13.564 1.00 92.06 72 MET A CA 1
ATOM 527 C C . MET A 1 72 ? -15.656 -2.109 13.402 1.00 92.06 72 MET A C 1
ATOM 529 O O . MET A 1 72 ? -16.228 -1.267 14.098 1.00 92.06 72 MET A O 1
ATOM 533 N N . VAL A 1 73 ? -16.340 -2.889 12.559 1.00 94.31 73 VAL A N 1
ATOM 534 C CA . VAL A 1 73 ? -17.803 -2.817 12.444 1.00 94.31 73 VAL A CA 1
ATOM 535 C C . VAL A 1 73 ? -18.460 -3.155 13.787 1.00 94.31 73 VAL A C 1
ATOM 537 O O . VAL A 1 73 ? -18.135 -4.145 14.450 1.00 94.31 73 VAL A O 1
ATOM 540 N N . GLY A 1 74 ? -19.405 -2.311 14.207 1.00 90.19 74 GLY A N 1
ATOM 541 C CA . GLY A 1 74 ? -20.210 -2.533 15.409 1.00 90.19 74 GLY A CA 1
ATOM 542 C C . GLY A 1 74 ? -19.477 -2.319 16.738 1.00 90.19 74 GLY A C 1
ATOM 543 O O . GLY A 1 74 ? -19.965 -2.787 17.765 1.00 90.19 74 GLY A O 1
ATOM 544 N N . VAL A 1 75 ? -18.315 -1.656 16.755 1.00 90.38 75 VAL A N 1
ATOM 545 C CA . VAL A 1 75 ? -17.718 -1.142 18.003 1.00 90.38 75 VAL A CA 1
ATOM 546 C C . VAL A 1 75 ? -18.607 -0.023 18.542 1.00 90.38 75 VAL A C 1
ATOM 548 O O . VAL A 1 75 ? -18.972 0.893 17.805 1.00 90.38 75 VAL A O 1
ATOM 551 N N . ARG A 1 76 ? -18.984 -0.103 19.821 1.00 89.56 76 ARG A N 1
ATOM 552 C CA . ARG A 1 76 ? -19.903 0.862 20.456 1.00 89.56 76 ARG A CA 1
ATOM 553 C C . ARG A 1 76 ? -19.264 1.633 21.599 1.00 89.56 76 ARG A C 1
ATOM 555 O O . ARG A 1 76 ? -19.768 2.691 21.967 1.00 89.56 76 ARG A O 1
ATOM 562 N N . SER A 1 77 ? -18.176 1.122 22.170 1.00 88.94 77 SER A N 1
ATOM 563 C CA . SER A 1 77 ? -17.519 1.744 23.314 1.00 88.94 77 SER A CA 1
ATOM 564 C C . SER A 1 77 ? -16.006 1.584 23.254 1.00 88.94 77 SER A C 1
ATOM 566 O O . SER A 1 77 ? -15.490 0.544 22.859 1.00 88.94 77 SER A O 1
ATOM 568 N N . SER A 1 78 ? -15.273 2.579 23.756 1.00 85.25 78 SER A N 1
ATOM 569 C CA . SER A 1 78 ? -13.811 2.515 23.897 1.00 85.25 78 SER A CA 1
ATOM 570 C C . SER A 1 78 ? -13.335 1.445 24.892 1.00 85.25 78 SER A C 1
AT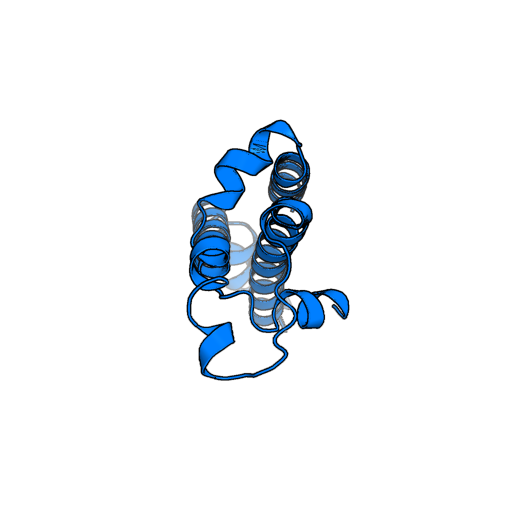OM 572 O O . SER A 1 78 ? -12.140 1.159 24.951 1.00 85.25 78 SER A O 1
ATOM 574 N N . LYS A 1 79 ? -14.253 0.849 25.668 1.00 88.44 79 LYS A N 1
ATOM 575 C CA . LYS A 1 79 ? -13.988 -0.296 26.553 1.00 88.44 79 LYS A CA 1
ATOM 576 C C . LYS A 1 79 ? -14.029 -1.648 25.833 1.00 88.44 79 LYS A C 1
ATOM 578 O O . LYS A 1 79 ? -13.644 -2.646 26.436 1.00 88.44 79 LYS A O 1
ATOM 583 N N . ASP A 1 80 ? -14.480 -1.696 24.578 1.00 87.81 80 ASP A N 1
ATOM 584 C CA . ASP A 1 80 ? -14.454 -2.925 23.786 1.00 87.81 80 ASP A CA 1
ATOM 585 C C . ASP A 1 80 ? -13.001 -3.393 23.631 1.00 87.81 80 ASP A C 1
ATOM 587 O O . ASP A 1 80 ? -12.122 -2.592 23.325 1.00 87.81 80 ASP A O 1
ATOM 591 N N . SER A 1 81 ? -12.729 -4.693 23.781 1.00 84.56 81 SER A N 1
ATOM 592 C CA . SER A 1 81 ? -11.367 -5.255 23.668 1.00 84.56 81 SER A CA 1
ATOM 593 C C . SER A 1 81 ? -10.673 -4.918 22.336 1.00 84.56 81 SER A C 1
ATOM 595 O O . SER A 1 81 ? -9.447 -4.832 22.264 1.00 84.56 81 SER A O 1
ATOM 597 N N . ARG A 1 82 ? -11.462 -4.651 21.287 1.00 89.06 82 ARG A N 1
ATOM 598 C CA . ARG A 1 82 ? -11.010 -4.196 19.963 1.00 89.06 82 ARG A CA 1
ATOM 599 C C . ARG A 1 82 ? -10.358 -2.805 19.978 1.00 89.06 82 ARG A C 1
ATOM 601 O O . ARG A 1 82 ? -9.549 -2.516 19.097 1.00 89.06 82 ARG A O 1
ATOM 608 N N . SER A 1 83 ? -10.623 -1.968 20.983 1.00 88.12 83 SER A N 1
ATOM 609 C CA . SER A 1 83 ? -10.004 -0.640 21.110 1.00 88.12 83 SER A CA 1
ATOM 610 C C . SER A 1 83 ? -8.489 -0.726 21.326 1.00 88.12 83 SER A C 1
ATOM 612 O O . SER A 1 83 ? -7.737 0.069 20.760 1.00 88.12 83 SER A O 1
ATOM 614 N N . ALA A 1 84 ? -8.019 -1.750 22.049 1.00 87.81 84 ALA A N 1
ATOM 615 C CA . ALA A 1 84 ? -6.595 -2.017 22.238 1.00 87.81 84 ALA A CA 1
ATOM 616 C C . ALA A 1 84 ? -5.902 -2.389 20.915 1.00 87.81 84 ALA A C 1
ATOM 618 O O . ALA A 1 84 ? -4.773 -1.967 20.667 1.00 87.81 84 ALA A O 1
ATOM 619 N N . LEU A 1 85 ? -6.591 -3.112 20.024 1.00 88.56 85 LEU A N 1
ATOM 620 C CA . LEU A 1 85 ? -6.092 -3.419 18.680 1.00 88.56 85 LEU A CA 1
ATOM 621 C C . LEU A 1 85 ? -6.032 -2.156 17.803 1.00 88.56 85 LEU A C 1
ATOM 623 O O . LEU A 1 85 ? -5.070 -1.949 17.059 1.00 88.56 85 LEU A O 1
ATOM 627 N N . GLN A 1 86 ? -7.036 -1.281 17.892 1.00 90.62 86 GLN A N 1
ATOM 628 C CA . GLN A 1 86 ? -7.083 -0.054 17.096 1.00 90.62 86 GLN A CA 1
ATOM 629 C C . GLN A 1 86 ? -6.045 0.985 17.534 1.00 90.62 86 GLN A C 1
ATOM 631 O O . GLN A 1 86 ? -5.387 1.564 16.670 1.00 90.62 86 GLN A O 1
ATOM 636 N N . ASN A 1 87 ? -5.825 1.160 18.837 1.00 90.88 87 ASN A N 1
ATOM 637 C CA . ASN A 1 87 ? -4.888 2.160 19.361 1.00 90.88 87 ASN A CA 1
ATOM 638 C C . ASN A 1 87 ? -3.467 1.620 19.589 1.00 90.88 87 ASN A C 1
ATOM 640 O O . ASN A 1 87 ? -2.512 2.396 19.611 1.00 90.88 87 ASN A O 1
ATOM 644 N N . GLY A 1 88 ? -3.311 0.303 19.732 1.00 89.75 88 GLY A N 1
ATOM 645 C CA . GLY A 1 88 ? -2.030 -0.369 19.943 1.00 89.75 88 GLY A CA 1
ATOM 646 C C . GLY A 1 88 ? -1.439 -1.003 18.681 1.00 89.75 88 GLY A C 1
ATOM 647 O O . GLY A 1 88 ? -1.901 -0.780 17.560 1.00 89.75 88 GLY A O 1
ATOM 648 N N . PHE A 1 89 ? -0.393 -1.813 18.875 1.00 89.81 89 PHE A N 1
ATOM 649 C CA . PHE A 1 89 ? 0.200 -2.704 17.864 1.00 89.81 89 PHE A CA 1
ATOM 650 C C . PHE A 1 89 ? 0.574 -2.048 16.520 1.00 89.81 89 PHE A C 1
ATOM 652 O O . PHE A 1 89 ? 0.443 -2.655 15.457 1.00 89.81 89 PHE A O 1
ATOM 659 N N . TRP A 1 90 ? 1.089 -0.815 16.552 1.00 91.94 90 TRP A N 1
ATOM 660 C CA . TRP A 1 90 ? 1.514 -0.089 15.348 1.00 91.94 90 TRP A CA 1
ATOM 661 C C . TRP A 1 90 ? 2.562 -0.843 14.525 1.00 91.94 90 TRP A C 1
ATOM 663 O O . TRP A 1 90 ? 2.434 -0.910 13.306 1.00 91.94 90 TRP A O 1
ATOM 673 N N . GLY A 1 91 ? 3.539 -1.484 15.176 1.00 92.12 91 GLY A N 1
ATOM 674 C CA . GLY A 1 91 ? 4.547 -2.294 14.483 1.00 92.12 91 GLY A CA 1
ATOM 675 C C . GLY A 1 91 ? 3.933 -3.425 13.650 1.00 92.12 91 GLY A C 1
ATOM 676 O O . GLY A 1 91 ? 4.274 -3.585 12.483 1.00 92.12 91 GLY A O 1
ATOM 677 N N . ILE A 1 92 ? 2.958 -4.151 14.208 1.00 92.44 92 ILE A N 1
ATOM 678 C CA . ILE A 1 92 ? 2.267 -5.239 13.499 1.00 92.44 92 ILE A CA 1
ATOM 679 C C . ILE A 1 92 ? 1.477 -4.689 12.309 1.00 92.44 92 ILE A C 1
ATOM 681 O O . ILE A 1 92 ? 1.531 -5.263 11.227 1.00 92.44 92 IL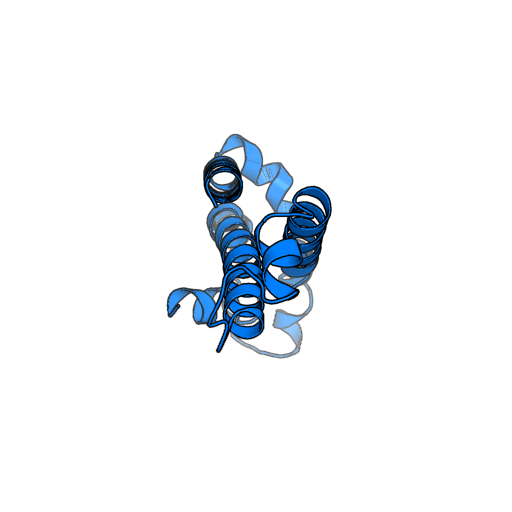E A O 1
ATOM 685 N N . LYS A 1 93 ? 0.794 -3.549 12.469 1.00 93.38 93 LYS A N 1
ATOM 686 C CA . LYS A 1 93 ? 0.072 -2.892 11.367 1.00 93.38 93 LYS A CA 1
ATOM 687 C C . LYS A 1 93 ? 1.004 -2.556 10.208 1.00 93.38 93 LYS A C 1
ATOM 689 O O . LYS A 1 93 ? 0.677 -2.856 9.064 1.00 93.38 93 LYS A O 1
ATOM 694 N N . PHE A 1 94 ? 2.176 -1.989 10.499 1.00 93.94 94 PHE A N 1
ATOM 695 C CA . PHE A 1 94 ? 3.175 -1.714 9.468 1.00 93.94 94 PHE A CA 1
ATOM 696 C C . PHE A 1 94 ? 3.682 -2.996 8.806 1.00 93.94 94 PHE A C 1
ATOM 698 O O . PHE A 1 94 ? 3.782 -3.028 7.585 1.00 93.94 94 PHE A O 1
ATOM 705 N N . MET A 1 95 ? 3.923 -4.069 9.566 1.00 95.25 95 MET A N 1
ATOM 706 C CA . MET A 1 95 ? 4.318 -5.356 8.982 1.00 95.25 95 MET A CA 1
ATOM 707 C C . MET A 1 95 ? 3.243 -5.941 8.063 1.00 95.25 95 MET A C 1
ATOM 709 O O . MET A 1 95 ? 3.575 -6.427 6.987 1.00 95.25 95 MET A O 1
ATOM 713 N N . ILE A 1 96 ? 1.965 -5.857 8.445 1.00 95.25 96 ILE A N 1
ATOM 714 C CA . ILE A 1 96 ? 0.849 -6.321 7.610 1.00 95.25 96 ILE A CA 1
ATOM 715 C C . ILE A 1 96 ? 0.798 -5.523 6.306 1.00 95.25 96 ILE A C 1
ATOM 717 O O . ILE A 1 96 ? 0.764 -6.120 5.234 1.00 95.25 96 ILE A O 1
ATOM 721 N N . VAL A 1 97 ? 0.840 -4.187 6.374 1.00 95.69 97 VAL A N 1
ATOM 722 C CA . VAL A 1 97 ? 0.822 -3.330 5.174 1.00 95.69 97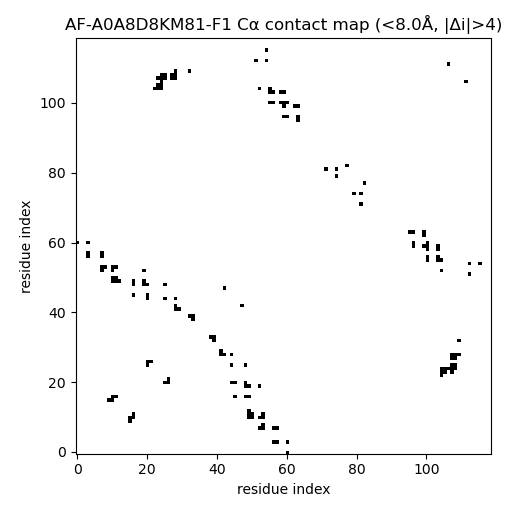 VAL A CA 1
ATOM 723 C C . VAL A 1 97 ? 2.001 -3.650 4.259 1.00 95.69 97 VAL A C 1
ATOM 725 O O . VAL A 1 97 ? 1.805 -3.820 3.059 1.00 95.69 97 VAL A O 1
ATOM 728 N N . THR A 1 98 ? 3.209 -3.779 4.809 1.00 94.38 98 THR A N 1
ATOM 729 C CA . THR A 1 98 ? 4.407 -4.125 4.034 1.00 94.38 98 THR A CA 1
ATOM 730 C C . THR A 1 98 ? 4.298 -5.519 3.419 1.00 94.38 98 THR A C 1
ATOM 732 O O . THR A 1 98 ? 4.658 -5.696 2.260 1.00 94.38 98 THR A O 1
ATOM 735 N N . GLY A 1 99 ? 3.757 -6.500 4.145 1.00 95.75 99 GLY A N 1
ATOM 736 C CA . GLY A 1 99 ? 3.538 -7.853 3.633 1.00 95.75 99 GLY A CA 1
ATOM 737 C C . GLY A 1 99 ? 2.550 -7.888 2.467 1.00 95.75 99 GLY A C 1
ATOM 738 O O . GLY A 1 99 ? 2.844 -8.490 1.436 1.00 95.75 99 GLY A O 1
ATOM 739 N N . ILE A 1 100 ? 1.417 -7.186 2.589 1.00 95.75 100 ILE A N 1
ATOM 740 C CA . ILE A 1 100 ? 0.440 -7.055 1.496 1.00 95.75 100 ILE A CA 1
ATOM 741 C C . ILE A 1 100 ? 1.072 -6.316 0.313 1.00 95.75 100 ILE A C 1
ATOM 743 O O . ILE A 1 100 ? 0.899 -6.745 -0.824 1.00 95.75 100 ILE A O 1
ATOM 747 N N . ALA A 1 101 ? 1.833 -5.246 0.566 1.00 94.19 101 ALA A N 1
ATOM 748 C CA . ALA A 1 101 ? 2.526 -4.502 -0.480 1.00 94.19 101 ALA A CA 1
ATOM 749 C C . ALA A 1 101 ? 3.484 -5.408 -1.251 1.00 94.19 101 ALA A C 1
ATOM 751 O O . ALA A 1 101 ? 3.334 -5.518 -2.460 1.00 94.19 101 ALA A O 1
ATOM 752 N N . ILE A 1 102 ? 4.390 -6.122 -0.574 1.00 92.88 102 ILE A N 1
ATOM 753 C CA . ILE A 1 102 ? 5.311 -7.078 -1.210 1.00 92.88 102 ILE A CA 1
ATOM 754 C C . ILE A 1 102 ? 4.530 -8.126 -2.011 1.00 92.88 102 ILE A C 1
ATOM 756 O O . ILE A 1 102 ? 4.862 -8.365 -3.167 1.00 92.88 102 ILE A O 1
ATOM 760 N N . GLY A 1 103 ? 3.466 -8.698 -1.440 1.00 91.81 103 GLY A N 1
ATOM 761 C CA . GLY A 1 103 ? 2.596 -9.650 -2.135 1.00 91.81 103 GLY A CA 1
ATOM 762 C C . GLY A 1 103 ? 1.962 -9.074 -3.406 1.00 91.81 103 GLY A C 1
ATOM 763 O O . GLY A 1 103 ? 1.923 -9.750 -4.432 1.00 91.81 103 GLY A O 1
ATOM 764 N N . ALA A 1 104 ? 1.543 -7.807 -3.385 1.00 91.19 104 ALA A N 1
ATOM 765 C CA . ALA A 1 104 ? 0.956 -7.130 -4.540 1.00 91.19 104 ALA A CA 1
ATOM 766 C C . ALA A 1 104 ? 1.943 -6.976 -5.713 1.00 91.19 104 ALA A C 1
ATOM 768 O O . ALA A 1 104 ? 1.522 -6.981 -6.870 1.00 91.19 104 ALA A O 1
ATOM 769 N N . PHE A 1 105 ? 3.257 -6.911 -5.455 1.00 87.94 105 PHE A N 1
ATOM 770 C CA . PHE A 1 105 ? 4.277 -6.901 -6.518 1.00 87.94 105 PHE A CA 1
ATOM 771 C C . PHE A 1 105 ? 4.379 -8.225 -7.283 1.00 87.94 105 PHE A C 1
ATOM 773 O O . PHE A 1 105 ? 4.879 -8.219 -8.406 1.00 87.94 105 PHE A O 1
ATOM 780 N N . PHE A 1 106 ? 3.883 -9.333 -6.729 1.00 86.62 106 PHE A N 1
ATOM 781 C CA . PHE A 1 106 ? 3.834 -10.627 -7.416 1.00 86.62 106 PHE A CA 1
ATOM 782 C C . PHE A 1 106 ? 2.570 -10.822 -8.261 1.00 86.62 106 PHE A C 1
ATOM 784 O O . PHE A 1 106 ? 2.487 -11.803 -8.999 1.00 86.62 106 PHE A O 1
ATOM 791 N N . ILE A 1 107 ? 1.598 -9.908 -8.188 1.00 84.19 107 ILE A N 1
ATOM 792 C CA . ILE A 1 107 ? 0.389 -9.979 -9.013 1.00 84.19 107 ILE A CA 1
ATOM 793 C C . ILE A 1 107 ? 0.780 -9.666 -10.469 1.00 84.19 107 ILE A C 1
ATOM 795 O O . ILE A 1 107 ? 1.311 -8.575 -10.728 1.00 84.19 107 ILE A O 1
ATOM 799 N N . PRO A 1 108 ? 0.554 -10.598 -11.417 1.00 78.00 108 PRO A N 1
ATOM 800 C CA . PRO A 1 108 ? 0.874 -10.388 -12.823 1.00 78.00 108 PRO A CA 1
ATOM 801 C C . PRO A 1 108 ? -0.006 -9.290 -13.414 1.00 78.00 108 PRO A C 1
ATOM 803 O O . PRO A 1 108 ? -1.116 -9.045 -12.945 1.00 78.00 108 PRO A O 1
ATOM 806 N N . GLU A 1 109 ? 0.483 -8.636 -14.466 1.00 73.00 109 GLU A N 1
ATOM 807 C CA . GLU A 1 109 ? -0.203 -7.463 -15.007 1.00 73.00 109 GLU A CA 1
ATOM 808 C C . GLU A 1 109 ? -1.405 -7.761 -15.906 1.00 73.00 109 GLU A C 1
ATOM 810 O O . GLU A 1 109 ? -2.103 -6.866 -16.372 1.00 73.00 109 GLU A O 1
ATOM 815 N N . THR A 1 110 ? -1.716 -9.034 -16.104 1.00 70.12 110 THR A N 1
ATOM 816 C CA . THR A 1 110 ? -2.855 -9.473 -16.904 1.00 70.12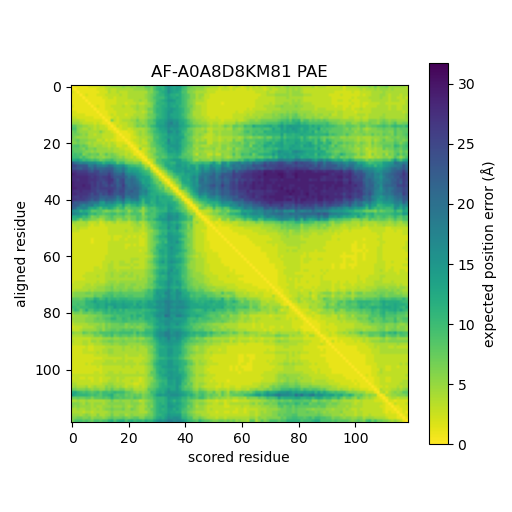 110 THR A CA 1
ATOM 817 C C . THR A 1 110 ? -4.180 -9.039 -16.260 1.00 70.12 110 THR A C 1
ATOM 819 O O . THR A 1 110 ? -4.737 -9.753 -15.428 1.00 70.12 110 THR A O 1
ATOM 822 N N . GLY A 1 111 ? -4.677 -7.857 -16.633 1.00 73.69 111 GLY A N 1
ATOM 823 C CA . GLY A 1 111 ? -5.963 -7.300 -16.203 1.00 73.69 111 GLY A CA 1
ATOM 824 C C . GLY A 1 111 ? -5.946 -6.484 -14.904 1.00 73.69 111 GLY A C 1
ATOM 825 O O . GLY A 1 111 ? -6.968 -5.888 -14.573 1.00 73.69 111 GLY A O 1
ATOM 826 N N . PHE A 1 112 ? -4.818 -6.402 -14.187 1.00 82.12 112 PHE A N 1
ATOM 827 C CA . PHE A 1 112 ? -4.742 -5.652 -12.926 1.00 82.12 112 PHE A CA 1
ATOM 828 C C . PHE A 1 112 ? -4.839 -4.135 -13.145 1.00 82.12 112 PHE A C 1
ATOM 830 O O . PHE A 1 112 ? -5.692 -3.495 -12.534 1.00 82.12 112 PHE A O 1
ATOM 837 N N . GLY A 1 113 ? -4.030 -3.556 -14.037 1.00 80.94 113 GLY A N 1
ATOM 838 C CA . GLY A 1 113 ? -4.063 -2.128 -14.359 1.00 80.94 113 GLY A CA 1
ATOM 839 C C . GLY A 1 113 ? -5.436 -1.638 -14.827 1.00 80.94 113 GLY A C 1
ATOM 840 O O . GLY A 1 113 ? -5.963 -0.706 -14.219 1.00 80.94 113 GLY A O 1
ATOM 841 N N . PRO A 1 114 ? -6.069 -2.278 -15.832 1.00 82.44 114 PRO A N 1
ATOM 842 C CA . PRO A 1 114 ? -7.412 -1.908 -16.270 1.00 82.44 114 PRO A CA 1
ATOM 843 C C . PRO A 1 114 ? -8.467 -2.025 -15.167 1.00 82.44 114 PRO A C 1
ATOM 845 O O . PRO A 1 114 ? -9.302 -1.139 -15.042 1.00 82.44 114 PRO A O 1
ATOM 848 N N . ALA A 1 115 ? -8.435 -3.080 -14.344 1.00 84.12 115 ALA A N 1
ATOM 849 C CA . ALA A 1 115 ? -9.380 -3.227 -13.237 1.00 84.12 115 ALA A CA 1
ATOM 850 C C . ALA A 1 115 ? -9.198 -2.125 -12.185 1.00 84.12 115 ALA A C 1
ATOM 852 O O . ALA A 1 115 ? -10.177 -1.562 -11.702 1.00 84.12 115 ALA A O 1
ATOM 853 N N . TRP A 1 116 ? -7.947 -1.796 -11.859 1.00 85.25 116 TRP A N 1
ATOM 854 C CA . TRP A 1 116 ? -7.620 -0.786 -10.858 1.00 85.25 116 TRP A CA 1
ATOM 855 C C . TRP A 1 116 ? -7.851 0.648 -11.341 1.00 85.25 116 TRP A C 1
ATOM 857 O O . TRP A 1 116 ? -8.020 1.542 -10.525 1.00 85.25 116 TRP A O 1
ATOM 867 N N . MET A 1 117 ? -7.913 0.877 -12.653 1.00 84.75 117 MET A N 1
ATOM 868 C CA . MET A 1 117 ? -8.280 2.174 -13.226 1.00 84.75 117 MET A CA 1
ATOM 869 C C . MET A 1 117 ? -9.737 2.573 -12.923 1.00 84.75 117 MET A C 1
ATOM 871 O O . MET A 1 117 ? -10.044 3.762 -12.891 1.00 84.75 117 MET A O 1
ATOM 875 N N . TRP A 1 118 ? -10.631 1.599 -12.714 1.00 85.44 118 TRP A N 1
ATOM 876 C CA . TRP A 1 118 ? -12.048 1.838 -12.402 1.00 85.44 118 TRP A CA 1
ATOM 877 C C . TRP A 1 118 ? -12.339 2.025 -10.909 1.00 85.44 118 TRP A C 1
ATOM 879 O O . TRP A 1 118 ? -13.475 2.342 -10.552 1.00 85.44 118 TRP A O 1
ATOM 889 N N . VAL A 1 119 ? -11.343 1.783 -10.055 1.00 77.62 119 VAL A N 1
ATOM 890 C CA . VAL A 1 119 ? -11.420 1.926 -8.594 1.00 77.62 119 VAL A CA 1
ATOM 891 C C . VAL A 1 119 ? -10.933 3.312 -8.195 1.00 77.62 119 VAL A C 1
ATOM 893 O O . VAL A 1 119 ? -11.655 3.968 -7.412 1.00 77.62 119 VAL A O 1
#

Nearest PDB structures (foldseek):
  6sp2-assembly1_A  TM=8.940E-01  e=2.741E-05  Drosophila melanogaster

Secondary structure (DSSP, 8-state):
-HHHHHHHHHHT-GGGHHHHTTSHHHHTTTTSHHHH-TT-----HHHHHHHHHHHHHHHHHHHHHHHHHHHTTT---TTSTHHHHHHS-HHHHHHHHHHHHHHHTTS-STTHHHHHHT-

pLDDT: mean 82.2, std 14.86, range [41.66, 96.0]

Solvent-accessible surface area (backbone atoms only — not comparable to full-atom values): 7002 Å² total; per-residue (Å²): 106,71,69,57,51,53,52,35,55,54,43,58,37,77,91,42,47,81,63,53,56,73,35,60,28,48,63,52,57,77,74,56,43,81,82,79,38,92,83,60,82,75,72,57,46,91,82,46,42,32,64,54,51,28,52,29,49,51,48,20,50,49,55,48,52,52,53,53,50,62,73,53,62,87,71,86,53,83,82,43,78,64,40,56,63,74,77,39,67,62,70,58,53,52,50,51,40,51,51,43,29,59,54,40,46,64,49,56,55,85,60,45,62,70,57,57,72,77,106

InterPro domains:
  IPR005016 Serine incorporator/TMS membrane protein [PF03348] (1-119)
  IPR005016 Serine incorporator/TMS membrane protein [PTHR10383] (2-118)

Sequence (119 aa):
LLLGAIVGAIMLAPGLQDFLQKVPFCANSTSTAGHLIPNSDTIDCSSAVGYLAVYRICFALCCFFALWAVLMVGVRSSKDSRSALQNGFWGIKFMIVTGIAIGAFFIPETGFGPAWMWV

Organism: Culex pipiens (NCBI:txid7175)

Foldseek 3Di:
DVVLVVVLVVLLDPVCLVVLCPFQQNVVLVPPCVPPDDDDPSPPCSVCSSVVLNLLSVVLVVVLVVVVVVLCPPDDDCPPPCVCVVVDDPVVSVVSSVVSSSVSSNDHPRCSVVVSVVD

Radius of gyration: 17.55 Å; Cα contacts (8 Å, |Δi|>4): 86; chains: 1; bounding box: 36×28×56 Å